Protein AF-A0A3B4F418-F1 (afdb_monomer_lite)

Structure (mmCIF, N/CA/C/O backbone):
data_AF-A0A3B4F418-F1
#
_entry.id   AF-A0A3B4F418-F1
#
loop_
_atom_site.group_PDB
_atom_site.id
_atom_site.type_symbol
_atom_site.label_atom_id
_atom_site.label_alt_id
_atom_site.label_comp_id
_atom_site.label_asym_id
_atom_site.label_entity_id
_atom_site.label_seq_id
_atom_site.pdbx_PDB_ins_code
_atom_site.Cartn_x
_atom_site.Cartn_y
_atom_site.Cartn_z
_atom_site.occupancy
_atom_site.B_iso_or_equiv
_atom_site.auth_seq_id
_atom_site.auth_comp_id
_atom_site.auth_asym_id
_atom_site.auth_atom_id
_atom_site.pdbx_PDB_model_num
ATOM 1 N N . VAL A 1 1 ? 33.416 -24.679 -24.338 1.00 37.03 1 VAL A N 1
ATOM 2 C CA . VAL A 1 1 ? 33.089 -23.319 -23.855 1.00 37.03 1 VAL A CA 1
ATOM 3 C C . VAL A 1 1 ? 32.178 -22.694 -24.916 1.00 37.03 1 VAL A C 1
ATOM 5 O O . VAL A 1 1 ? 32.656 -21.939 -25.742 1.00 37.03 1 VAL A O 1
ATOM 8 N N . PHE A 1 2 ? 31.069 -23.369 -25.259 1.00 28.53 2 PHE A N 1
ATOM 9 C CA . PHE A 1 2 ? 29.699 -23.200 -24.720 1.00 28.53 2 PHE A CA 1
ATOM 10 C C . PHE A 1 2 ? 29.238 -21.739 -24.883 1.00 28.53 2 PHE A C 1
ATOM 12 O O . PHE A 1 2 ? 29.788 -20.897 -24.194 1.00 28.53 2 PHE A O 1
ATOM 19 N N . GLN A 1 3 ? 28.294 -21.359 -25.750 1.00 32.09 3 GLN A N 1
ATOM 20 C CA . GLN A 1 3 ? 27.336 -22.104 -26.575 1.00 32.09 3 GLN A CA 1
ATOM 21 C C . GLN A 1 3 ? 26.846 -21.144 -27.683 1.00 32.09 3 GLN A C 1
ATOM 23 O O . GLN A 1 3 ? 26.407 -20.043 -27.377 1.00 32.09 3 GLN A O 1
ATOM 28 N N . PHE A 1 4 ? 26.968 -21.535 -28.956 1.00 45.50 4 PHE A N 1
ATOM 29 C CA . PHE A 1 4 ? 26.278 -20.883 -30.078 1.00 45.50 4 PHE A CA 1
ATOM 30 C C . PHE A 1 4 ? 24.778 -21.169 -29.957 1.00 45.50 4 PHE A C 1
ATOM 32 O O . PHE A 1 4 ? 24.463 -22.316 -29.653 1.00 45.50 4 PHE A O 1
ATOM 39 N N . PHE A 1 5 ? 23.903 -20.184 -30.202 1.00 35.38 5 PHE A N 1
ATOM 40 C CA . PHE A 1 5 ? 22.651 -20.300 -30.974 1.00 35.38 5 PHE A CA 1
ATOM 41 C C . PHE A 1 5 ? 21.784 -19.040 -30.795 1.00 35.38 5 PHE A C 1
ATOM 43 O O . PHE A 1 5 ? 21.035 -18.950 -29.832 1.00 35.38 5 PHE A O 1
ATOM 50 N N . CYS A 1 6 ? 21.793 -18.151 -31.787 1.00 36.12 6 CYS A N 1
ATOM 51 C CA . CYS A 1 6 ? 20.528 -17.683 -32.346 1.00 36.12 6 CYS A CA 1
ATOM 52 C C . CYS A 1 6 ? 20.464 -18.206 -33.796 1.00 36.12 6 CYS A C 1
ATOM 54 O O . CYS A 1 6 ? 21.160 -17.683 -34.667 1.00 36.12 6 CYS A O 1
ATOM 56 N N . PRO A 1 7 ? 19.786 -19.338 -34.085 1.00 38.56 7 PRO A N 1
ATOM 57 C CA . PRO A 1 7 ? 19.364 -19.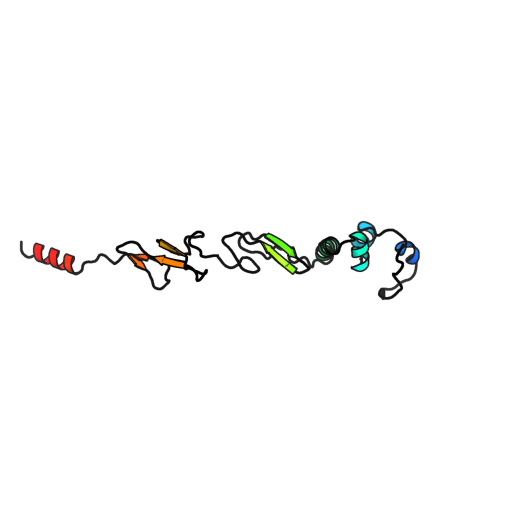683 -35.430 1.00 38.56 7 PRO A CA 1
ATOM 58 C C . PRO A 1 7 ? 17.925 -19.168 -35.638 1.00 38.56 7 PRO A C 1
ATOM 60 O O . PRO A 1 7 ? 17.176 -18.963 -34.686 1.00 38.56 7 PRO A O 1
ATOM 63 N N . PRO A 1 8 ? 17.531 -18.949 -36.896 1.00 49.38 8 PRO A N 1
ATOM 64 C CA . PRO A 1 8 ? 16.574 -17.927 -37.286 1.00 49.38 8 PRO A CA 1
ATOM 65 C C . PRO A 1 8 ? 15.158 -18.333 -36.886 1.00 49.38 8 PRO A C 1
ATOM 67 O O . PRO A 1 8 ? 14.821 -19.495 -37.092 1.00 49.38 8 PRO A O 1
ATOM 70 N N . LEU A 1 9 ? 14.340 -17.402 -36.377 1.00 39.16 9 LEU A N 1
ATOM 71 C CA . LEU A 1 9 ? 12.878 -17.312 -36.583 1.00 39.16 9 LEU A CA 1
ATOM 72 C C . LEU A 1 9 ? 12.237 -16.314 -35.595 1.00 39.16 9 LEU A C 1
ATOM 74 O O . LEU A 1 9 ? 11.611 -16.721 -34.622 1.00 39.16 9 LEU A O 1
ATOM 78 N N . SER A 1 10 ? 12.303 -15.012 -35.892 1.00 36.31 10 SER A N 1
ATOM 79 C CA . SER A 1 10 ? 11.245 -14.070 -35.466 1.00 36.31 10 SER A CA 1
ATOM 80 C C . SER A 1 10 ? 11.212 -12.718 -36.197 1.00 36.31 10 SER A C 1
ATOM 82 O O . SER A 1 10 ? 10.232 -11.999 -36.027 1.00 36.31 10 SER A O 1
ATOM 84 N N . VAL A 1 11 ? 12.153 -12.371 -37.086 1.00 43.19 11 VAL A N 1
ATOM 85 C CA . VAL A 1 11 ? 12.067 -11.092 -37.825 1.00 43.19 11 VAL A CA 1
ATOM 86 C C . VAL A 1 11 ? 11.273 -11.240 -39.131 1.00 43.19 11 VAL A C 1
ATOM 88 O O . VAL A 1 11 ? 11.796 -11.177 -40.243 1.00 43.19 11 VAL A O 1
ATOM 91 N N . LEU A 1 12 ? 9.956 -11.428 -39.005 1.00 43.66 12 LEU A N 1
ATOM 92 C CA . LEU A 1 12 ? 9.006 -10.997 -40.038 1.00 43.66 12 LEU A CA 1
ATOM 93 C C . LEU A 1 12 ? 8.827 -9.479 -39.883 1.00 43.66 12 LEU A C 1
ATOM 95 O O . LEU A 1 12 ? 7.880 -9.008 -39.262 1.00 43.66 12 LEU A O 1
ATOM 99 N N . GLY A 1 13 ? 9.783 -8.724 -40.424 1.00 37.28 13 GLY A N 1
ATOM 100 C CA . GLY A 1 13 ? 9.845 -7.265 -40.308 1.00 37.28 13 GLY A CA 1
ATOM 101 C C . GLY A 1 13 ? 10.742 -6.616 -41.363 1.00 37.28 13 GLY A C 1
ATOM 102 O O . GLY A 1 13 ? 11.627 -5.857 -41.028 1.00 37.28 13 GLY A O 1
ATOM 103 N N . SER A 1 14 ? 10.531 -6.975 -42.633 1.00 36.59 14 SER A N 1
ATOM 104 C CA . SER A 1 14 ? 10.889 -6.248 -43.869 1.00 36.59 14 SER A CA 1
ATOM 105 C C . SER A 1 14 ? 12.182 -5.394 -43.951 1.00 36.59 14 SER A C 1
ATOM 107 O O . SER A 1 14 ? 12.199 -4.243 -43.531 1.00 36.59 14 SER A O 1
ATOM 109 N N . VAL A 1 15 ? 13.114 -5.911 -44.772 1.00 38.62 15 VAL A N 1
ATOM 110 C CA . VAL A 1 15 ? 13.946 -5.280 -45.835 1.00 38.62 15 VAL A CA 1
ATOM 111 C C . VAL A 1 15 ? 15.456 -5.513 -45.654 1.00 38.62 15 VAL A C 1
ATOM 113 O O . VAL A 1 15 ? 16.066 -5.143 -44.664 1.00 38.62 15 VAL A O 1
ATOM 116 N N . ALA A 1 16 ? 16.066 -6.137 -46.667 1.00 47.47 16 ALA A N 1
ATOM 117 C CA . ALA A 1 16 ? 17.478 -6.499 -46.726 1.00 47.47 16 ALA A CA 1
ATOM 118 C C . ALA A 1 16 ? 18.399 -5.314 -47.086 1.00 47.47 16 ALA A C 1
ATOM 120 O O . ALA A 1 16 ? 18.277 -4.761 -48.178 1.00 47.47 16 ALA A O 1
ATOM 121 N N . ASN A 1 17 ? 19.354 -4.994 -46.204 1.00 42.78 17 ASN A N 1
ATOM 122 C CA . ASN A 1 17 ? 20.764 -4.647 -46.479 1.00 42.78 17 ASN A CA 1
ATOM 123 C C . ASN A 1 17 ? 21.452 -4.273 -45.144 1.00 42.78 17 ASN A C 1
ATOM 125 O O . ASN A 1 17 ? 20.862 -3.539 -44.370 1.00 42.78 17 ASN A O 1
ATOM 129 N N . SER A 1 18 ? 22.685 -4.741 -44.886 1.00 51.00 18 SER A N 1
ATOM 130 C CA . SER A 1 18 ? 23.526 -4.492 -43.675 1.00 51.00 18 SER A CA 1
ATOM 131 C C . SER A 1 18 ? 23.325 -5.376 -42.421 1.00 51.00 18 SER A C 1
ATOM 133 O O . SER A 1 18 ? 24.270 -5.548 -41.657 1.00 51.00 18 SER A O 1
ATOM 135 N N . HIS A 1 19 ? 22.177 -6.033 -42.246 1.00 52.81 19 HIS A N 1
ATOM 136 C CA . HIS A 1 19 ? 21.768 -6.662 -40.971 1.00 52.81 19 HIS A CA 1
ATOM 137 C C . HIS A 1 19 ? 22.678 -7.773 -40.387 1.00 52.81 19 HIS A C 1
ATOM 139 O O . HIS A 1 19 ? 22.702 -7.983 -39.185 1.00 52.81 19 HIS A O 1
ATOM 145 N N . PHE A 1 20 ? 23.436 -8.527 -41.196 1.00 53.66 20 PHE A N 1
ATOM 146 C CA . PHE A 1 20 ? 24.174 -9.706 -40.693 1.00 53.66 20 PHE A CA 1
ATOM 147 C C . PHE A 1 20 ? 25.387 -9.366 -39.807 1.00 53.66 20 PHE A C 1
ATOM 149 O O . PHE A 1 20 ? 25.755 -10.151 -38.939 1.00 53.66 20 PHE A O 1
ATOM 156 N N . LEU A 1 21 ? 26.051 -8.232 -40.057 1.00 57.88 21 LEU A N 1
ATOM 157 C CA . LEU A 1 21 ? 27.240 -7.832 -39.291 1.00 57.88 21 LEU A CA 1
ATOM 158 C C . LEU A 1 21 ? 26.878 -7.091 -38.001 1.00 57.88 21 LEU A C 1
ATOM 160 O O . LEU A 1 21 ? 27.689 -7.055 -37.080 1.00 57.88 21 LEU A O 1
ATOM 164 N N . GLU A 1 22 ? 25.682 -6.515 -37.949 1.00 58.75 22 GLU A N 1
ATOM 165 C CA . GLU A 1 22 ? 25.145 -5.798 -36.794 1.00 58.75 22 GLU A CA 1
ATOM 166 C C . GLU A 1 22 ? 24.874 -6.754 -35.629 1.00 58.75 22 GLU A C 1
ATOM 168 O O . GLU A 1 22 ? 25.368 -6.525 -34.532 1.00 58.75 22 GLU A O 1
ATOM 173 N N . GLU A 1 23 ? 24.311 -7.927 -35.930 1.00 64.88 23 GLU A N 1
ATOM 174 C CA . GLU A 1 23 ? 24.127 -9.062 -35.006 1.00 64.88 23 GLU A CA 1
ATOM 175 C C . GLU A 1 23 ? 25.452 -9.646 -34.458 1.00 64.88 23 GLU A C 1
ATOM 177 O O . GLU A 1 23 ? 25.459 -10.438 -33.518 1.00 64.88 23 GLU A O 1
ATOM 182 N N . MET A 1 24 ? 26.607 -9.312 -35.059 1.00 68.69 24 MET A N 1
ATOM 183 C CA . MET A 1 24 ? 27.931 -9.714 -34.552 1.00 68.69 24 MET A CA 1
ATOM 184 C C . MET A 1 24 ? 28.548 -8.687 -33.595 1.00 68.69 24 MET A C 1
ATOM 186 O O . MET A 1 24 ? 29.583 -8.968 -32.977 1.00 68.69 24 MET A O 1
ATOM 190 N N . LEU A 1 25 ? 27.968 -7.489 -33.496 1.00 74.19 25 LEU A N 1
ATOM 191 C CA . LEU A 1 25 ? 28.408 -6.470 -32.554 1.00 74.19 25 LEU A CA 1
ATOM 192 C C . LEU A 1 25 ? 27.855 -6.787 -31.157 1.00 74.19 25 LEU A C 1
ATOM 194 O O . LEU A 1 25 ? 26.781 -7.361 -31.024 1.00 74.19 25 LEU A O 1
ATOM 198 N N . PRO A 1 26 ? 28.576 -6.426 -30.082 1.00 80.56 26 PRO A N 1
ATOM 199 C CA . PRO A 1 26 ? 28.028 -6.552 -28.739 1.00 80.56 26 PRO A CA 1
ATOM 200 C C . PRO A 1 26 ? 26.796 -5.651 -28.588 1.00 80.56 26 PRO A C 1
ATOM 202 O O . PRO A 1 26 ? 26.831 -4.493 -29.018 1.00 80.56 26 PRO A O 1
ATOM 205 N N . GLY A 1 27 ? 25.761 -6.169 -27.921 1.00 79.06 27 GLY A N 1
ATOM 206 C CA . GLY A 1 27 ? 24.522 -5.439 -27.663 1.00 79.06 27 GLY A CA 1
ATOM 207 C C . GLY A 1 27 ? 24.774 -4.062 -27.043 1.00 79.06 27 GLY A C 1
ATOM 208 O O . GLY A 1 27 ? 25.577 -3.907 -26.114 1.00 79.06 27 GLY A O 1
ATOM 209 N N . ASN A 1 28 ? 24.094 -3.044 -27.570 1.00 86.94 28 ASN A N 1
ATOM 210 C CA . ASN A 1 28 ? 24.245 -1.656 -27.155 1.00 86.94 28 ASN A CA 1
ATOM 211 C C . ASN A 1 28 ? 22.874 -1.001 -26.960 1.00 86.94 28 ASN A C 1
ATOM 213 O O . ASN A 1 28 ? 22.099 -0.888 -27.900 1.00 86.94 28 ASN A O 1
ATOM 217 N N . LEU A 1 29 ? 22.595 -0.521 -25.745 1.00 89.75 29 LEU A N 1
ATOM 218 C CA . LEU A 1 29 ? 21.284 0.043 -25.411 1.00 89.75 29 LEU A CA 1
ATOM 219 C C . LEU A 1 29 ? 20.887 1.246 -26.278 1.00 89.75 29 LEU A C 1
ATOM 221 O O . LEU A 1 29 ? 19.720 1.370 -26.635 1.00 89.75 29 LEU A O 1
ATOM 225 N N . GLU A 1 30 ? 21.838 2.130 -26.584 1.00 90.00 30 GLU A N 1
ATOM 226 C CA . GLU A 1 30 ? 21.561 3.336 -27.365 1.00 90.00 30 GLU A CA 1
ATOM 227 C C . GLU A 1 30 ? 21.197 2.963 -28.800 1.00 90.00 30 GLU A C 1
ATOM 229 O O . GLU A 1 30 ? 20.111 3.309 -29.253 1.00 90.00 30 GLU A O 1
ATOM 234 N N . ARG A 1 31 ? 22.059 2.184 -29.462 1.00 87.75 31 ARG A N 1
ATOM 235 C CA . ARG A 1 31 ? 21.869 1.782 -30.859 1.00 87.75 31 ARG A CA 1
ATOM 236 C C . ARG A 1 31 ? 20.596 0.957 -31.049 1.00 87.75 31 ARG A C 1
ATOM 238 O O . ARG A 1 31 ? 19.747 1.317 -31.850 1.00 87.75 31 ARG A O 1
ATOM 245 N N . GLU A 1 32 ? 20.441 -0.115 -30.278 1.00 87.31 32 GLU A N 1
ATOM 246 C CA . GLU A 1 32 ? 19.394 -1.110 -30.540 1.00 87.31 32 GLU A CA 1
ATOM 247 C C . GLU A 1 32 ? 18.010 -0.638 -30.060 1.00 87.31 32 GLU A C 1
ATOM 249 O O . GLU A 1 32 ? 16.988 -0.914 -30.685 1.00 87.31 32 GLU A O 1
ATOM 254 N N . CYS A 1 33 ? 17.943 0.073 -28.925 1.00 88.06 33 CYS A N 1
ATOM 255 C CA . CYS A 1 33 ? 16.666 0.373 -28.273 1.00 88.06 33 CYS A CA 1
ATOM 256 C C . CYS A 1 33 ? 16.252 1.852 -28.294 1.00 88.06 33 CYS A C 1
ATOM 258 O O . CYS A 1 33 ? 15.053 2.113 -28.175 1.00 88.06 33 CYS A O 1
ATOM 260 N N . TYR A 1 34 ? 17.179 2.816 -28.362 1.00 88.19 34 TYR A N 1
ATOM 261 C CA . TYR A 1 34 ? 16.828 4.247 -28.379 1.00 88.19 34 TYR A CA 1
ATOM 262 C C . TYR A 1 34 ? 16.906 4.867 -29.776 1.00 88.19 34 TYR A C 1
ATOM 264 O O . TYR A 1 34 ? 16.015 5.641 -30.134 1.00 88.19 34 TYR A O 1
ATOM 272 N N . GLU A 1 35 ? 17.936 4.534 -30.555 1.00 88.94 35 GLU A N 1
ATOM 273 C CA . GLU A 1 35 ? 18.047 4.900 -31.971 1.00 88.94 35 GLU A CA 1
ATOM 274 C C . GLU A 1 35 ? 17.112 4.028 -32.825 1.00 88.94 35 GLU A C 1
ATOM 276 O O . GLU A 1 35 ? 16.486 4.530 -33.763 1.00 88.94 35 GLU A O 1
ATOM 281 N N . GLU A 1 36 ? 16.940 2.760 -32.434 1.00 86.19 36 GLU A N 1
ATOM 282 C CA . GLU A 1 36 ? 16.049 1.791 -33.074 1.00 86.19 36 GLU A CA 1
ATOM 283 C C . GLU A 1 36 ? 14.999 1.198 -32.117 1.00 86.19 36 GLU A C 1
ATOM 285 O O . GLU A 1 36 ? 14.782 1.680 -31.002 1.00 86.19 36 GLU A O 1
ATOM 290 N N . ARG A 1 37 ? 14.259 0.180 -32.581 1.00 86.44 37 ARG A N 1
ATOM 291 C CA . ARG A 1 37 ? 13.253 -0.518 -31.779 1.00 86.44 37 ARG A CA 1
ATOM 292 C C . ARG A 1 37 ? 13.672 -1.956 -31.509 1.00 86.44 37 ARG A C 1
ATOM 294 O O . ARG A 1 37 ? 13.434 -2.817 -32.350 1.00 86.44 37 ARG A O 1
ATOM 301 N N . CYS A 1 38 ? 14.139 -2.214 -30.293 1.00 88.19 38 CYS A N 1
ATOM 302 C CA . CYS A 1 38 ? 14.591 -3.540 -29.902 1.00 88.19 38 CYS A CA 1
ATOM 303 C C . CYS A 1 38 ? 13.462 -4.482 -29.441 1.00 88.19 38 CYS A C 1
ATOM 305 O O . CYS A 1 38 ? 12.394 -4.075 -28.955 1.00 88.19 38 CYS A O 1
ATOM 307 N N . SER A 1 39 ? 13.727 -5.777 -29.572 1.00 89.81 39 SER A N 1
ATOM 308 C CA . SER A 1 39 ? 12.979 -6.898 -29.019 1.00 89.81 39 SER A CA 1
ATOM 309 C C . SER A 1 39 ? 13.394 -7.198 -27.569 1.00 89.81 39 SER A C 1
ATOM 311 O O . SER A 1 39 ? 14.390 -6.695 -27.047 1.00 89.81 39 SER A O 1
ATOM 313 N N . LEU A 1 40 ? 12.621 -8.049 -26.883 1.00 88.94 40 LEU A N 1
ATOM 314 C CA . LEU A 1 40 ? 12.972 -8.488 -25.527 1.00 88.94 40 LEU A CA 1
ATOM 315 C C . LEU A 1 40 ? 14.253 -9.342 -25.509 1.00 88.94 40 LEU A C 1
ATOM 317 O O . LEU A 1 40 ? 14.959 -9.353 -24.502 1.00 88.94 40 LEU A O 1
ATOM 321 N N . GLU A 1 41 ? 14.544 -10.058 -26.596 1.00 88.19 41 GLU A N 1
ATOM 322 C CA . GLU A 1 41 ? 15.736 -10.901 -26.726 1.00 88.19 41 GLU A CA 1
ATOM 323 C C . GLU A 1 41 ? 17.002 -10.034 -26.729 1.00 88.19 41 GLU A C 1
ATOM 325 O O . GLU A 1 41 ? 17.842 -10.193 -25.847 1.00 88.19 41 GLU A O 1
ATOM 330 N N . GLU A 1 42 ? 17.047 -9.004 -27.573 1.00 89.31 42 GLU A N 1
ATOM 331 C CA . GLU A 1 42 ? 18.144 -8.022 -27.630 1.00 89.31 42 GLU A CA 1
ATOM 332 C C . GLU A 1 42 ? 18.327 -7.275 -26.296 1.00 89.31 42 GLU A C 1
ATOM 334 O O . GLU A 1 42 ? 19.441 -7.135 -25.783 1.00 89.31 42 GLU A O 1
ATOM 339 N N . ALA A 1 43 ? 17.230 -6.852 -25.655 1.00 89.62 43 ALA A N 1
ATOM 340 C CA . ALA A 1 43 ? 17.299 -6.246 -24.324 1.00 89.62 43 ALA A CA 1
ATOM 341 C C . ALA A 1 43 ? 17.884 -7.217 -23.276 1.00 89.62 43 ALA A C 1
ATOM 343 O O . ALA A 1 43 ? 18.637 -6.800 -22.390 1.00 89.62 43 ALA A O 1
ATOM 344 N N . THR A 1 44 ? 17.572 -8.513 -23.376 1.00 89.19 44 THR A N 1
ATOM 345 C CA . THR A 1 44 ? 18.102 -9.545 -22.469 1.00 89.19 44 THR A CA 1
ATOM 346 C C . THR A 1 44 ? 19.608 -9.718 -22.645 1.00 89.19 44 THR A C 1
ATOM 348 O O . THR A 1 44 ? 20.326 -9.875 -21.654 1.00 89.19 44 THR A O 1
ATOM 351 N N . GLU A 1 45 ? 20.107 -9.632 -23.877 1.00 87.31 45 GLU A N 1
ATOM 352 C CA . GLU A 1 45 ? 21.541 -9.694 -24.172 1.00 87.31 45 GLU A CA 1
ATOM 353 C C . GLU A 1 45 ? 22.310 -8.505 -23.578 1.00 87.31 45 GLU A C 1
ATOM 355 O O . GLU A 1 45 ? 23.411 -8.678 -23.046 1.00 87.31 45 GLU A O 1
ATOM 360 N N . ILE A 1 46 ? 21.705 -7.311 -23.576 1.00 89.81 46 ILE A N 1
ATOM 361 C CA . ILE A 1 46 ? 22.293 -6.095 -22.993 1.00 89.81 46 ILE A CA 1
ATOM 362 C C . ILE A 1 46 ? 22.364 -6.180 -21.461 1.00 89.81 46 ILE A C 1
ATOM 364 O O . ILE A 1 46 ? 23.407 -5.898 -20.863 1.00 89.81 46 ILE A O 1
ATOM 368 N N . PHE A 1 47 ? 21.262 -6.542 -20.797 1.00 89.38 47 PHE A N 1
ATOM 369 C CA . PHE A 1 47 ? 21.163 -6.467 -19.333 1.00 89.38 47 PHE A CA 1
ATOM 370 C C . PHE A 1 47 ? 21.586 -7.749 -18.603 1.00 89.38 47 PHE A C 1
ATOM 372 O O . PHE A 1 47 ? 21.825 -7.688 -17.392 1.00 89.38 47 PHE A O 1
ATOM 379 N N . GLN A 1 48 ? 21.714 -8.877 -19.316 1.00 83.38 48 GLN A N 1
ATOM 380 C CA . GLN A 1 48 ? 22.210 -10.199 -18.884 1.00 83.38 48 GLN A CA 1
ATOM 381 C C . GLN A 1 48 ? 21.420 -10.888 -17.761 1.00 83.38 48 GLN A C 1
ATOM 383 O O . GLN A 1 48 ? 21.505 -12.104 -17.591 1.00 83.38 48 GLN A O 1
ATOM 388 N N . THR A 1 49 ? 20.648 -10.138 -16.977 1.00 88.38 49 THR A N 1
ATOM 389 C CA . THR A 1 49 ? 19.788 -10.651 -15.918 1.00 88.38 49 THR A CA 1
ATOM 390 C C . THR A 1 49 ? 18.336 -10.323 -16.215 1.00 88.38 49 THR A C 1
ATOM 392 O O . THR A 1 49 ? 17.996 -9.248 -16.718 1.00 88.38 49 THR A O 1
ATOM 395 N N . GLN A 1 50 ? 17.456 -11.251 -15.850 1.00 86.81 50 GLN A N 1
ATOM 396 C CA . GLN A 1 50 ? 16.018 -11.086 -16.025 1.00 86.81 50 GLN A CA 1
ATOM 397 C C . GLN A 1 50 ? 15.485 -9.855 -15.275 1.00 86.81 50 GLN A C 1
ATOM 399 O O . GLN A 1 50 ? 14.653 -9.130 -15.804 1.00 86.81 50 GLN A O 1
ATOM 404 N N . GLU A 1 51 ? 15.989 -9.588 -14.069 1.00 86.31 51 GLU A N 1
ATOM 405 C CA . GLU A 1 51 ? 15.553 -8.460 -13.236 1.00 86.31 51 GLU A CA 1
ATOM 406 C C . GLU A 1 51 ? 15.788 -7.108 -13.925 1.00 86.31 51 GLU A C 1
ATOM 408 O O . GLU A 1 51 ? 14.846 -6.342 -14.121 1.00 86.31 51 GLU A O 1
ATOM 413 N N . LYS A 1 52 ? 17.021 -6.855 -14.381 1.00 88.75 52 LYS A N 1
ATOM 414 C CA . LYS A 1 52 ? 17.387 -5.601 -15.054 1.00 88.75 52 LYS A CA 1
ATOM 415 C C . LYS A 1 52 ? 16.716 -5.461 -16.417 1.00 88.75 52 LYS A C 1
ATOM 417 O O . LYS A 1 52 ? 16.262 -4.374 -16.765 1.00 88.75 52 LYS A O 1
ATOM 422 N N . THR A 1 53 ? 16.618 -6.564 -17.162 1.00 90.06 53 THR A N 1
ATOM 423 C CA . THR A 1 53 ? 15.930 -6.586 -18.459 1.00 90.06 53 THR A CA 1
ATOM 424 C C . THR A 1 53 ? 14.475 -6.167 -18.298 1.00 90.06 53 THR A C 1
ATOM 426 O O . THR A 1 53 ? 13.999 -5.301 -19.025 1.00 90.06 53 THR A O 1
ATOM 429 N N . MET A 1 54 ? 13.769 -6.741 -17.320 1.00 86.69 54 MET A N 1
ATOM 430 C CA . MET A 1 54 ? 12.359 -6.434 -17.100 1.00 86.69 54 MET A CA 1
ATOM 431 C C . MET A 1 54 ? 12.157 -5.018 -16.560 1.00 86.69 54 MET A C 1
ATOM 433 O O . MET A 1 54 ? 11.228 -4.344 -16.996 1.00 86.69 54 MET A O 1
ATOM 437 N N . GLU A 1 55 ? 13.030 -4.528 -15.675 1.00 85.12 55 GLU A N 1
ATOM 438 C CA . GLU A 1 55 ? 12.986 -3.136 -15.209 1.00 85.12 55 GLU A CA 1
ATOM 439 C C . GLU A 1 55 ? 13.086 -2.142 -16.379 1.00 85.12 55 GLU A C 1
ATOM 441 O O . GLU A 1 55 ? 12.266 -1.224 -16.493 1.00 85.12 55 GLU A O 1
ATOM 446 N N . PHE A 1 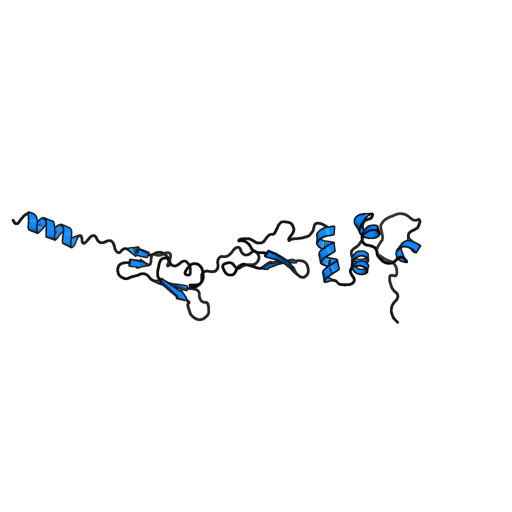56 ? 14.041 -2.363 -17.289 1.00 89.38 56 PHE A N 1
ATOM 447 C CA . PHE A 1 56 ? 14.150 -1.596 -18.527 1.00 89.38 56 PHE A CA 1
ATOM 448 C C . PHE A 1 56 ? 12.897 -1.757 -19.394 1.00 89.38 56 PHE A C 1
ATOM 450 O O . PHE A 1 56 ? 12.290 -0.760 -19.785 1.00 89.38 56 PHE A O 1
ATOM 457 N N . TRP A 1 57 ? 12.475 -2.995 -19.654 1.00 89.69 57 TRP A N 1
ATOM 458 C CA . TRP A 1 57 ? 11.390 -3.312 -20.579 1.00 89.69 57 TRP A CA 1
ATOM 459 C C . TRP A 1 57 ? 10.057 -2.676 -20.171 1.00 89.69 57 TRP A C 1
ATOM 461 O O . TRP A 1 57 ? 9.337 -2.144 -21.021 1.00 89.69 57 TRP A O 1
ATOM 471 N N . TYR A 1 58 ? 9.742 -2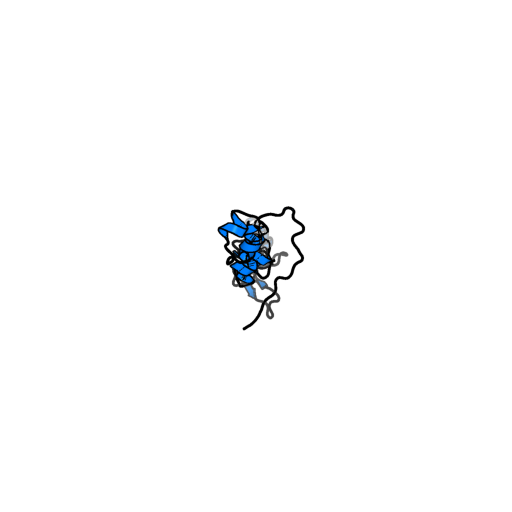.650 -18.870 1.00 87.12 58 TYR A N 1
ATOM 472 C CA . TYR A 1 58 ? 8.549 -1.980 -18.340 1.00 87.12 58 TYR A CA 1
ATOM 473 C C . TYR A 1 58 ? 8.544 -0.480 -18.621 1.00 87.12 58 TYR A C 1
ATOM 475 O O . TYR A 1 58 ? 7.498 0.089 -18.939 1.00 87.12 58 TYR A O 1
ATOM 483 N N . ARG A 1 59 ? 9.705 0.171 -18.514 1.00 85.06 59 ARG A N 1
ATOM 484 C CA . ARG A 1 59 ? 9.840 1.587 -18.860 1.00 85.06 59 ARG A CA 1
ATOM 485 C C . ARG A 1 59 ? 9.789 1.784 -20.377 1.00 85.06 59 ARG A C 1
ATOM 487 O O . ARG A 1 59 ? 9.062 2.653 -20.840 1.00 85.06 59 ARG A O 1
ATOM 494 N N . TYR A 1 60 ? 10.511 0.959 -21.128 1.00 88.25 60 TYR A N 1
ATOM 495 C CA . TYR A 1 60 ? 10.646 1.036 -22.581 1.00 88.25 60 TYR A CA 1
ATOM 496 C C . TYR A 1 60 ? 9.307 0.895 -23.319 1.00 88.25 60 TYR A C 1
ATOM 498 O O . TYR A 1 60 ? 9.002 1.653 -24.235 1.00 88.25 60 TYR A O 1
ATOM 506 N N . THR A 1 61 ? 8.459 -0.028 -22.866 1.00 88.00 61 THR A N 1
ATOM 507 C CA . THR A 1 61 ? 7.135 -0.287 -23.457 1.00 88.00 61 THR A CA 1
ATOM 508 C C . THR A 1 61 ? 6.006 0.545 -22.843 1.00 88.00 61 THR A C 1
ATOM 510 O O . THR A 1 61 ? 4.847 0.369 -23.215 1.00 88.00 61 THR A O 1
ATOM 513 N N . ASN A 1 62 ? 6.317 1.459 -21.915 1.00 82.69 62 ASN A N 1
ATOM 514 C CA . ASN A 1 62 ? 5.339 2.214 -21.118 1.00 82.69 62 ASN A CA 1
ATOM 515 C C . ASN A 1 62 ? 4.336 1.326 -20.355 1.00 82.69 62 ASN A C 1
ATOM 517 O O . ASN A 1 62 ? 3.208 1.737 -20.086 1.00 82.69 62 ASN A O 1
ATOM 521 N N . LEU A 1 63 ? 4.745 0.113 -19.980 1.00 84.00 63 LEU A N 1
ATOM 522 C CA . LEU A 1 63 ? 3.934 -0.828 -19.208 1.00 84.00 63 LEU A CA 1
ATOM 523 C C . LEU A 1 63 ? 4.226 -0.773 -17.707 1.00 84.00 63 LEU A C 1
ATOM 525 O O . LEU A 1 63 ? 3.712 -1.610 -16.977 1.00 84.00 63 LEU A O 1
ATOM 529 N N . ASN A 1 64 ? 5.054 0.166 -17.234 1.00 84.94 64 ASN A N 1
ATOM 530 C CA . ASN A 1 64 ? 5.439 0.265 -15.827 1.00 84.94 64 ASN A CA 1
ATOM 531 C C . ASN A 1 64 ? 4.218 0.545 -14.921 1.00 84.94 64 ASN A C 1
ATOM 533 O O . ASN A 1 64 ? 3.762 1.694 -14.863 1.00 84.94 64 ASN A O 1
ATOM 537 N N . PRO A 1 65 ? 3.732 -0.444 -14.143 1.00 83.94 65 PRO A N 1
ATOM 538 C CA . PRO A 1 65 ? 2.582 -0.253 -13.261 1.00 83.94 65 PRO A CA 1
ATOM 539 C C . PRO A 1 65 ? 2.848 0.756 -12.133 1.00 83.94 65 PRO A C 1
ATOM 541 O O . PRO A 1 65 ? 1.907 1.344 -11.607 1.00 83.94 65 PRO A O 1
ATOM 544 N N . CYS A 1 66 ? 4.112 1.011 -11.781 1.00 89.94 66 CYS A N 1
ATOM 545 C CA . CYS A 1 66 ? 4.491 2.016 -10.790 1.00 89.94 66 CYS A CA 1
ATOM 546 C C . CYS A 1 66 ? 4.615 3.438 -11.365 1.00 89.94 66 CYS A C 1
ATOM 548 O O . CYS A 1 66 ? 4.891 4.361 -10.600 1.00 89.94 66 CYS A O 1
ATOM 550 N N . GLY A 1 67 ? 4.393 3.652 -12.669 1.00 86.75 67 GLY A N 1
ATOM 551 C CA . GLY A 1 67 ? 4.562 4.962 -13.312 1.00 86.75 67 GLY A CA 1
ATOM 552 C C . GLY A 1 67 ? 3.721 6.082 -12.686 1.00 86.75 67 GLY A C 1
ATOM 553 O O . GLY A 1 67 ? 4.199 7.204 -12.544 1.00 86.75 67 GLY A O 1
ATOM 554 N N . THR A 1 68 ? 2.500 5.771 -12.243 1.00 88.31 68 THR A N 1
ATOM 555 C CA . THR A 1 68 ? 1.606 6.718 -11.549 1.00 88.31 68 THR A CA 1
ATOM 556 C C . THR A 1 68 ? 1.498 6.470 -10.043 1.00 88.31 68 THR A C 1
ATOM 558 O O . THR A 1 68 ? 0.663 7.095 -9.403 1.00 88.31 68 THR A O 1
ATOM 561 N N . ASN A 1 69 ? 2.309 5.563 -9.486 1.00 91.62 69 ASN A N 1
ATOM 562 C CA . ASN A 1 69 ? 2.189 5.004 -8.134 1.00 91.62 69 ASN A CA 1
ATOM 563 C C . ASN A 1 69 ? 0.735 4.615 -7.740 1.00 91.62 69 ASN A C 1
ATOM 565 O O . ASN A 1 69 ? -0.011 5.438 -7.212 1.00 91.62 69 ASN A O 1
ATOM 569 N N . PRO A 1 70 ? 0.324 3.349 -7.926 1.00 93.50 70 PRO A N 1
ATOM 570 C CA . PRO A 1 70 ? -1.014 2.877 -7.563 1.00 93.50 70 PRO A CA 1
ATOM 571 C C . PRO A 1 70 ? -1.237 2.731 -6.046 1.00 93.50 70 PRO A C 1
ATOM 573 O O . PRO A 1 70 ? -2.361 2.464 -5.617 1.00 93.50 70 PRO A O 1
ATOM 576 N N . CYS A 1 71 ? -0.194 2.861 -5.224 1.00 97.31 71 CYS A N 1
ATOM 577 C CA . CYS A 1 71 ? -0.268 2.658 -3.783 1.00 97.31 71 CYS A CA 1
ATOM 578 C C . CYS A 1 71 ? -0.865 3.882 -3.077 1.00 97.31 71 CYS A C 1
ATOM 580 O O . CYS A 1 71 ? -0.428 5.015 -3.274 1.00 97.31 71 CYS A O 1
ATOM 582 N N . LEU A 1 72 ? -1.847 3.654 -2.206 1.00 96.94 72 LEU A N 1
ATOM 583 C CA . LEU A 1 72 ? -2.515 4.703 -1.439 1.00 96.94 72 LEU A CA 1
ATOM 584 C C . LEU A 1 72 ? -1.821 4.963 -0.099 1.00 96.94 72 LEU A C 1
ATOM 586 O O . LEU A 1 72 ? -0.928 4.231 0.323 1.00 96.94 72 LEU A O 1
ATOM 590 N N . ASN A 1 73 ? -2.261 6.021 0.587 1.00 96.38 73 ASN A N 1
ATOM 591 C CA . ASN A 1 73 ? -1.889 6.330 1.971 1.00 96.38 73 ASN A CA 1
ATOM 592 C C . ASN A 1 73 ? -0.3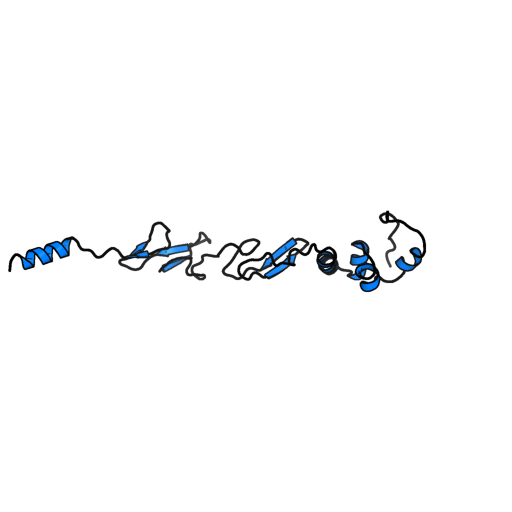72 6.421 2.232 1.00 96.38 73 ASN A C 1
ATOM 594 O O . ASN A 1 73 ? 0.095 6.122 3.328 1.00 96.38 73 ASN A O 1
ATOM 598 N N . GLY A 1 74 ? 0.397 6.852 1.228 1.00 94.75 74 GLY A N 1
ATOM 599 C CA . GLY A 1 74 ? 1.854 6.969 1.319 1.00 94.75 74 GLY A CA 1
ATOM 600 C C . GLY A 1 74 ? 2.609 5.656 1.100 1.00 94.75 74 GLY A C 1
ATOM 601 O O . GLY A 1 74 ? 3.785 5.579 1.445 1.00 94.75 74 GLY A O 1
ATOM 602 N N . GLY A 1 75 ? 1.957 4.629 0.545 1.00 96.81 75 GLY A N 1
ATOM 603 C CA . GLY A 1 75 ? 2.616 3.390 0.142 1.00 96.81 75 GLY A CA 1
ATOM 604 C C . GLY A 1 75 ? 3.632 3.593 -0.985 1.00 96.81 75 GLY A C 1
ATOM 605 O O . GLY A 1 75 ? 3.462 4.441 -1.867 1.00 96.81 75 GLY A O 1
ATOM 606 N N . MET A 1 76 ? 4.692 2.786 -0.957 1.00 95.81 76 MET A N 1
ATOM 607 C CA . MET A 1 76 ? 5.753 2.804 -1.964 1.00 95.81 76 MET A CA 1
ATOM 608 C C . MET A 1 76 ? 5.551 1.666 -2.964 1.00 95.81 76 MET A C 1
ATOM 610 O O . MET A 1 76 ? 5.452 0.508 -2.565 1.00 95.81 76 MET A O 1
ATOM 614 N N . CYS A 1 77 ? 5.497 1.993 -4.255 1.00 94.00 77 CYS A N 1
ATOM 615 C CA . CYS A 1 77 ? 5.370 1.003 -5.322 1.00 94.00 77 CYS A CA 1
ATOM 616 C C . CYS A 1 77 ? 6.732 0.422 -5.697 1.00 94.00 77 CYS A C 1
ATOM 618 O O . CYS A 1 77 ? 7.674 1.166 -5.969 1.00 94.00 77 CYS A O 1
ATOM 620 N N . THR A 1 78 ? 6.816 -0.901 -5.754 1.00 90.75 78 THR A N 1
ATOM 621 C CA . THR A 1 78 ? 7.991 -1.648 -6.206 1.00 90.75 78 THR A CA 1
ATOM 622 C C . THR A 1 78 ? 7.574 -2.653 -7.270 1.00 90.75 78 THR A C 1
ATOM 624 O O . THR A 1 78 ? 6.536 -3.300 -7.127 1.00 90.75 78 THR A O 1
ATOM 627 N N . LEU A 1 79 ? 8.373 -2.810 -8.323 1.00 86.06 79 LEU A N 1
ATOM 628 C CA . LEU A 1 79 ? 8.156 -3.864 -9.314 1.00 86.06 79 LEU A CA 1
ATOM 629 C C . LEU A 1 79 ? 8.572 -5.215 -8.726 1.00 86.06 79 LEU A C 1
ATOM 631 O O . LEU A 1 79 ? 9.656 -5.329 -8.162 1.00 86.06 79 LEU A O 1
ATOM 635 N N . ASP A 1 80 ? 7.723 -6.231 -8.869 1.00 81.00 80 ASP A N 1
ATOM 636 C CA . ASP A 1 80 ? 8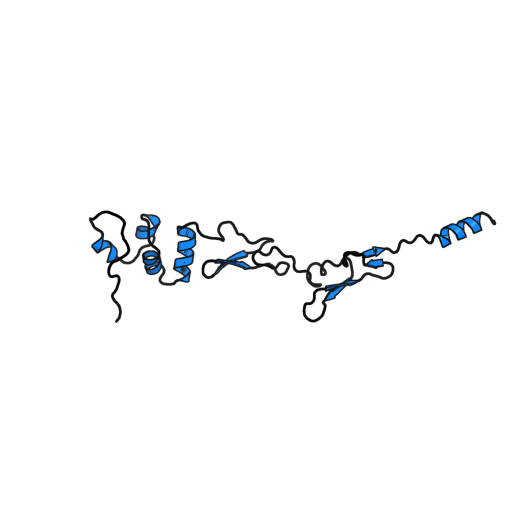.024 -7.608 -8.472 1.00 81.00 80 ASP A CA 1
ATOM 637 C C . ASP A 1 80 ? 7.547 -8.580 -9.553 1.00 81.00 80 ASP A C 1
ATOM 639 O O . ASP A 1 80 ? 6.352 -8.685 -9.825 1.00 81.00 80 ASP A O 1
ATOM 643 N N . ARG A 1 81 ? 8.494 -9.278 -10.197 1.00 72.44 81 ARG A N 1
ATOM 644 C CA . ARG A 1 81 ? 8.252 -10.363 -11.178 1.00 72.44 81 ARG A CA 1
ATOM 645 C C . ARG A 1 81 ? 7.179 -10.066 -12.232 1.00 72.44 81 ARG A C 1
ATOM 647 O O . ARG A 1 81 ? 6.481 -10.960 -12.701 1.00 72.44 81 ARG A O 1
ATOM 654 N N . GLY A 1 82 ? 7.086 -8.805 -12.624 1.00 69.50 82 GLY A N 1
ATOM 655 C CA . GLY A 1 82 ? 6.187 -8.341 -13.663 1.00 69.50 82 GLY A CA 1
ATOM 656 C C . GLY A 1 82 ? 4.781 -7.921 -13.239 1.00 69.50 82 GLY A C 1
ATOM 657 O O . GLY A 1 82 ? 3.961 -7.599 -14.098 1.00 69.50 82 GLY A O 1
ATOM 658 N N . ASP A 1 83 ? 4.526 -7.857 -11.934 1.00 81.12 83 ASP A N 1
ATOM 659 C CA . ASP A 1 83 ? 3.451 -7.062 -11.340 1.00 81.12 83 ASP A CA 1
ATOM 660 C C . ASP A 1 83 ? 4.074 -5.941 -10.482 1.00 81.12 83 ASP A C 1
ATOM 662 O O . ASP A 1 83 ? 5.298 -5.795 -10.380 1.00 81.12 83 ASP A O 1
ATOM 666 N N . PHE A 1 84 ? 3.230 -5.125 -9.861 1.00 88.19 84 PHE A N 1
ATOM 667 C CA . PHE A 1 84 ? 3.638 -4.222 -8.798 1.00 88.19 84 PHE A CA 1
ATOM 668 C C . PHE A 1 84 ? 3.248 -4.767 -7.425 1.00 88.19 84 PHE A C 1
ATOM 670 O O . PHE A 1 84 ? 2.205 -5.398 -7.238 1.00 88.19 84 PHE A O 1
ATOM 677 N N . THR A 1 85 ? 4.064 -4.427 -6.438 1.00 92.94 85 THR A N 1
ATOM 678 C CA . THR A 1 85 ? 3.780 -4.615 -5.019 1.00 92.94 85 THR A CA 1
ATOM 679 C C . THR A 1 85 ? 3.824 -3.263 -4.320 1.00 92.94 85 THR A C 1
ATOM 681 O O . THR A 1 85 ? 4.692 -2.437 -4.602 1.00 92.94 85 THR A O 1
ATOM 684 N N . CYS A 1 86 ? 2.884 -3.029 -3.407 1.00 96.62 86 CYS A N 1
ATOM 685 C CA . CYS A 1 86 ? 2.897 -1.856 -2.545 1.00 96.62 86 CYS A CA 1
ATOM 686 C C . CYS A 1 86 ? 3.473 -2.198 -1.175 1.00 96.62 86 CYS A C 1
ATOM 688 O O . CYS A 1 86 ? 2.946 -3.048 -0.458 1.00 96.62 86 CYS A O 1
ATOM 690 N N . LEU A 1 87 ? 4.520 -1.481 -0.785 1.00 96.75 87 LEU A N 1
ATOM 691 C CA . LEU A 1 87 ? 5.032 -1.476 0.576 1.00 96.75 87 LEU A CA 1
ATOM 692 C C . LEU A 1 87 ? 4.217 -0.473 1.389 1.00 96.75 87 LEU A C 1
ATOM 694 O O . LEU A 1 87 ? 4.349 0.743 1.222 1.00 96.75 87 LEU A O 1
ATOM 698 N N . CYS A 1 88 ? 3.331 -0.999 2.231 1.00 97.62 88 CYS A N 1
ATOM 699 C CA . CYS A 1 88 ? 2.411 -0.189 3.016 1.00 97.62 88 CYS A CA 1
ATOM 700 C C . CYS A 1 88 ? 3.051 0.320 4.311 1.00 97.62 88 CYS A C 1
ATOM 702 O O . CYS A 1 88 ? 3.785 -0.426 4.966 1.00 97.62 88 CYS A O 1
ATOM 704 N N . PRO A 1 89 ? 2.744 1.561 4.731 1.00 95.56 89 PRO A N 1
ATOM 705 C CA . PRO A 1 89 ? 3.061 2.008 6.079 1.00 95.56 89 PRO A CA 1
ATOM 706 C C . PRO A 1 89 ? 2.341 1.133 7.120 1.00 95.56 89 PRO A C 1
ATOM 708 O O . PRO A 1 89 ? 1.272 0.605 6.815 1.00 95.56 89 PRO A O 1
ATOM 711 N N . PRO A 1 90 ? 2.847 1.030 8.363 1.00 91.19 90 PRO A N 1
ATOM 712 C CA . PRO A 1 90 ? 2.306 0.110 9.370 1.00 91.19 90 PRO A CA 1
ATOM 713 C C . PRO A 1 90 ? 0.813 0.291 9.690 1.00 91.19 90 PRO A C 1
ATOM 715 O O . PRO A 1 90 ? 0.160 -0.638 10.146 1.00 91.19 90 PRO A O 1
ATOM 718 N N . GLN A 1 91 ? 0.258 1.484 9.455 1.00 93.62 91 GLN A N 1
ATOM 719 C CA . GLN A 1 91 ? -1.152 1.796 9.705 1.00 93.62 91 GLN A CA 1
ATOM 720 C C . GLN A 1 91 ? -2.087 1.368 8.562 1.00 93.62 91 GLN A C 1
ATOM 722 O O . GLN A 1 91 ? -3.297 1.594 8.654 1.00 93.62 91 GLN A O 1
ATOM 727 N N . TYR A 1 92 ? -1.555 0.795 7.479 1.00 95.88 92 TYR A N 1
ATOM 728 C CA . TYR A 1 92 ? -2.312 0.435 6.287 1.00 95.88 92 TYR A CA 1
ATOM 729 C C . TYR A 1 92 ? -1.941 -0.954 5.771 1.00 95.88 92 TYR A C 1
ATOM 731 O O . TYR A 1 92 ? -0.821 -1.429 5.918 1.00 95.88 92 TYR A O 1
ATOM 739 N N . GLN A 1 93 ? -2.902 -1.594 5.119 1.00 94.00 93 GLN A N 1
ATOM 740 C CA . GLN A 1 93 ? -2.776 -2.925 4.544 1.00 94.00 93 GLN A CA 1
ATOM 741 C C . GLN A 1 93 ? -3.590 -3.046 3.247 1.00 94.00 93 GLN A C 1
ATOM 743 O O . GLN A 1 93 ? -4.315 -2.129 2.845 1.00 94.00 93 GLN A O 1
ATOM 748 N N . GLY A 1 94 ? -3.483 -4.209 2.603 1.00 95.25 94 GLY A N 1
ATOM 749 C CA . GLY A 1 94 ? -4.106 -4.515 1.313 1.00 95.25 94 GLY A CA 1
ATOM 750 C C . GLY A 1 94 ? -3.158 -4.287 0.132 1.00 95.25 94 GLY A C 1
ATOM 751 O O . GLY A 1 94 ? -2.124 -3.641 0.282 1.00 95.25 94 GLY A O 1
ATOM 752 N N . LYS A 1 95 ? -3.517 -4.801 -1.058 1.00 94.62 95 LYS A N 1
ATOM 753 C CA . LYS A 1 95 ? -2.646 -4.779 -2.259 1.00 94.62 95 LYS A CA 1
ATOM 754 C C . LYS A 1 95 ? -2.150 -3.373 -2.616 1.00 94.62 95 LYS A C 1
ATOM 756 O O . LYS A 1 95 ? -1.041 -3.228 -3.107 1.00 94.62 95 LYS A O 1
ATOM 761 N N . ILE A 1 96 ? -2.977 -2.360 -2.364 1.00 96.56 96 ILE A N 1
ATOM 762 C CA . ILE A 1 96 ? -2.692 -0.950 -2.657 1.00 96.56 96 ILE A CA 1
ATOM 763 C C . ILE A 1 96 ? -2.710 -0.070 -1.399 1.00 96.56 96 ILE A C 1
ATOM 765 O O . ILE A 1 96 ? -2.912 1.134 -1.502 1.00 96.56 96 ILE A O 1
ATOM 769 N N . CYS A 1 97 ? -2.551 -0.648 -0.204 1.00 97.44 97 CYS A N 1
ATOM 770 C CA . CYS A 1 97 ? -2.566 0.090 1.068 1.00 97.44 97 CYS A CA 1
ATOM 771 C C . CYS A 1 97 ? -3.863 0.883 1.322 1.00 97.44 97 CYS A C 1
ATOM 773 O O . CYS A 1 97 ? -3.845 1.947 1.938 1.00 97.44 97 CYS A O 1
ATOM 775 N N . ASN A 1 98 ? -5.001 0.394 0.826 1.00 97.00 98 ASN A N 1
ATOM 776 C CA . ASN A 1 98 ? -6.300 1.065 0.925 1.00 97.00 98 ASN A CA 1
ATOM 777 C C . ASN A 1 98 ? -7.050 0.772 2.230 1.00 97.00 98 ASN A C 1
ATOM 779 O O . ASN A 1 98 ? -8.030 1.449 2.535 1.00 97.00 98 ASN A O 1
ATOM 783 N N . THR A 1 99 ? -6.643 -0.246 2.982 1.00 94.56 99 THR A N 1
ATOM 784 C CA . THR A 1 99 ? -7.314 -0.643 4.220 1.00 94.56 99 THR A CA 1
ATOM 785 C C . THR A 1 99 ? -6.534 -0.126 5.415 1.00 94.56 99 THR A C 1
ATOM 787 O O . THR A 1 99 ? -5.334 -0.339 5.504 1.00 94.56 99 THR A O 1
ATOM 790 N N . VAL A 1 100 ? -7.207 0.545 6.345 1.00 92.12 100 VAL A N 1
ATOM 791 C CA . VAL A 1 100 ? -6.598 0.972 7.611 1.00 92.12 100 VAL A CA 1
ATOM 792 C C . VAL A 1 100 ? -6.459 -0.233 8.538 1.00 92.12 100 VAL A C 1
ATOM 794 O O . VAL A 1 100 ? -7.405 -1.006 8.690 1.00 92.12 100 VAL A O 1
ATOM 797 N N . VAL A 1 101 ? -5.309 -0.360 9.191 1.00 91.19 101 VAL A N 1
ATOM 798 C CA . VAL A 1 101 ? -5.089 -1.312 10.284 1.00 91.19 101 VAL A CA 1
ATOM 799 C C . VAL A 1 101 ? -5.647 -0.712 11.577 1.00 91.19 101 VAL A C 1
ATOM 801 O O . VAL A 1 101 ? -5.276 0.396 11.970 1.00 91.19 101 VAL A O 1
ATOM 804 N N . LEU A 1 102 ? -6.569 -1.430 12.221 1.00 89.38 102 LEU A N 1
ATOM 805 C CA . LEU A 1 102 ? -7.215 -1.033 13.475 1.00 89.38 102 LEU A CA 1
ATOM 806 C C . LEU A 1 102 ? -6.754 -1.954 14.607 1.00 89.38 102 LEU A C 1
ATOM 808 O O . LEU A 1 102 ? -7.450 -2.889 14.989 1.00 89.38 102 LEU A O 1
ATOM 812 N N . GLU A 1 103 ? -5.576 -1.661 15.140 1.00 92.06 103 GLU A N 1
ATOM 813 C CA . GLU A 1 103 ? -5.004 -2.310 16.327 1.00 92.06 103 GLU A CA 1
ATOM 814 C C . GLU A 1 103 ? -4.920 -1.295 17.463 1.00 92.06 103 GLU A C 1
ATOM 816 O O . GLU A 1 103 ? -4.840 -0.098 17.199 1.00 92.06 103 GLU A O 1
ATOM 821 N N . CYS A 1 104 ? -4.875 -1.708 18.730 1.00 93.81 104 CYS A N 1
ATOM 822 C CA . CYS A 1 104 ? -4.817 -0.720 19.815 1.00 93.81 104 CYS A CA 1
ATOM 823 C C . CYS A 1 104 ? -3.582 0.188 19.734 1.00 93.81 104 CYS A C 1
ATOM 825 O O . CYS A 1 104 ? -3.657 1.375 20.051 1.00 93.81 104 CYS A O 1
ATOM 827 N N . HIS A 1 105 ? -2.468 -0.335 19.222 1.00 92.12 105 HIS A N 1
ATOM 828 C CA . HIS A 1 105 ? -1.268 0.455 18.964 1.00 92.12 105 HIS A CA 1
ATOM 829 C C . HIS A 1 105 ? -1.458 1.502 17.844 1.00 92.12 105 HIS A C 1
ATOM 831 O O . HIS A 1 105 ? -0.841 2.568 17.873 1.00 92.12 105 HIS A O 1
ATOM 837 N N . TYR A 1 106 ? -2.342 1.247 16.874 1.00 91.69 106 TYR A N 1
ATOM 838 C CA . TYR A 1 106 ? -2.583 2.118 15.723 1.00 91.69 106 TYR A CA 1
ATOM 839 C C . TYR A 1 106 ? -3.984 2.727 15.756 1.00 91.69 106 TYR A C 1
ATOM 841 O O . TYR A 1 106 ? -4.997 2.055 15.590 1.00 91.69 106 TYR A O 1
ATOM 849 N N . ARG A 1 107 ? -4.056 4.054 15.924 1.00 90.62 107 ARG A N 1
ATOM 850 C CA . ARG A 1 107 ? -5.332 4.791 16.033 1.00 90.62 107 ARG A CA 1
ATOM 851 C C . ARG A 1 107 ? -6.243 4.265 17.154 1.00 90.62 107 ARG A C 1
ATOM 853 O O . ARG A 1 107 ? -7.462 4.381 17.042 1.00 90.62 107 ARG A O 1
ATOM 860 N N . ASN A 1 108 ? -5.667 3.692 18.215 1.00 94.75 108 ASN A N 1
ATOM 861 C CA . ASN A 1 108 ? -6.408 3.133 19.349 1.00 94.75 108 ASN A CA 1
ATOM 862 C C . ASN A 1 108 ? -7.453 2.079 18.931 1.00 94.75 108 ASN A C 1
ATOM 864 O O . ASN A 1 108 ? -8.528 2.008 19.518 1.00 94.75 108 ASN A O 1
ATOM 868 N N . GLY A 1 109 ? -7.203 1.328 17.851 1.00 93.69 109 GLY A N 1
ATOM 869 C CA . GLY A 1 109 ? -8.156 0.359 17.300 1.00 93.69 109 GLY A CA 1
ATOM 870 C C . GLY A 1 109 ? -9.445 0.979 16.748 1.00 93.69 109 GLY A C 1
ATOM 871 O O . GLY A 1 109 ? -10.421 0.273 16.516 1.00 93.69 109 GLY A O 1
ATOM 872 N N . GLY A 1 110 ? -9.485 2.303 16.566 1.00 94.06 110 GLY A N 1
ATOM 873 C CA . GLY A 1 110 ? -10.719 3.040 16.285 1.00 94.06 110 GLY A CA 1
ATOM 874 C C . GLY A 1 110 ? -11.598 3.273 17.519 1.00 94.06 110 GLY A C 1
ATOM 875 O O . GLY A 1 110 ? -12.658 3.874 17.395 1.00 94.06 110 GLY A O 1
ATOM 876 N N . CYS A 1 111 ? -11.172 2.848 18.709 1.00 96.88 111 CYS A N 1
ATOM 877 C CA . CYS A 1 111 ? -11.906 3.071 19.947 1.00 96.88 111 CYS A CA 1
ATOM 878 C C . CYS A 1 111 ? -11.815 4.536 20.389 1.00 96.88 111 CYS A C 1
ATOM 880 O O . CYS A 1 111 ? -10.735 5.132 20.399 1.00 96.88 111 CYS A O 1
ATOM 882 N N . MET A 1 112 ? -12.934 5.104 20.842 1.00 97.25 112 MET A N 1
ATOM 883 C CA . MET A 1 112 ? -12.971 6.468 21.374 1.00 97.25 112 MET A CA 1
ATOM 884 C C . MET A 1 112 ? -12.216 6.599 22.702 1.00 97.25 112 MET A C 1
ATOM 886 O O . MET A 1 112 ? -11.620 7.640 22.970 1.00 97.25 112 MET A O 1
ATOM 890 N N . GLN A 1 113 ? -12.266 5.566 23.548 1.00 96.62 113 GLN A N 1
ATOM 891 C CA . GLN A 1 113 ? -11.649 5.576 24.875 1.00 96.62 113 GLN A CA 1
ATOM 892 C C . GLN A 1 113 ? -10.691 4.397 25.044 1.00 96.62 113 GLN A C 1
ATOM 894 O O . GLN A 1 113 ? -9.538 4.484 24.634 1.00 96.62 113 GLN A O 1
ATOM 899 N N . TYR A 1 114 ? -11.127 3.293 25.641 1.00 97.38 114 TYR A N 1
ATOM 900 C CA . TYR A 1 114 ? -10.247 2.167 25.931 1.00 97.38 114 TYR A CA 1
ATOM 901 C C . TYR A 1 114 ? -10.247 1.164 24.785 1.00 97.38 114 TYR A C 1
ATOM 903 O O . TYR A 1 114 ? -11.297 0.886 24.211 1.00 97.38 114 TYR A O 1
ATOM 911 N N . CYS A 1 115 ? -9.081 0.589 24.504 1.00 97.69 115 CYS A N 1
ATOM 912 C CA . CYS A 1 115 ? -8.892 -0.460 23.511 1.00 97.69 115 CYS A CA 1
ATOM 913 C C . CYS A 1 115 ? -8.189 -1.662 24.146 1.00 97.69 115 CYS A C 1
ATOM 915 O O . CYS A 1 115 ? -7.300 -1.496 24.986 1.00 97.69 115 CYS A O 1
ATOM 917 N N . ARG A 1 116 ? -8.592 -2.873 23.755 1.00 95.62 116 ARG A N 1
ATOM 918 C CA . ARG A 1 116 ? -7.909 -4.127 24.089 1.00 95.62 116 ARG A CA 1
ATOM 919 C C . ARG A 1 116 ? -7.782 -5.007 22.853 1.00 95.62 116 ARG A C 1
ATOM 921 O O . ARG A 1 116 ? -8.781 -5.249 22.179 1.00 95.62 116 ARG A O 1
ATOM 928 N N . ASP A 1 117 ? -6.584 -5.516 22.593 1.00 93.12 117 ASP A N 1
ATOM 929 C CA . ASP A 1 117 ? -6.362 -6.469 21.507 1.00 93.12 117 ASP A CA 1
ATOM 930 C C . ASP A 1 117 ? -6.962 -7.833 21.876 1.00 93.12 117 ASP A C 1
ATOM 932 O O . ASP A 1 117 ? -6.782 -8.334 22.992 1.00 93.12 117 ASP A O 1
ATOM 936 N N . LEU A 1 118 ? -7.701 -8.440 20.947 1.00 91.62 118 LEU A N 1
ATOM 937 C CA . LEU A 1 118 ? -8.253 -9.778 21.127 1.00 91.62 118 LEU A CA 1
ATOM 938 C C . LEU A 1 118 ? -7.209 -10.830 20.744 1.00 91.62 118 LEU A C 1
ATOM 940 O O . LEU A 1 118 ? -6.525 -10.726 19.722 1.00 91.62 118 LEU A O 1
ATOM 944 N N . ALA A 1 119 ? -7.104 -11.878 21.563 1.00 87.81 119 ALA A N 1
ATOM 945 C CA . ALA A 1 119 ? -6.166 -12.967 21.322 1.00 87.81 119 ALA A CA 1
ATOM 946 C C . ALA A 1 119 ? -6.401 -13.620 19.948 1.00 87.81 119 ALA A C 1
ATOM 948 O O . ALA A 1 119 ? -7.538 -13.798 19.510 1.00 87.81 119 ALA A O 1
ATOM 949 N N . GLY A 1 120 ? -5.308 -13.990 19.277 1.00 78.00 120 GLY A N 1
ATOM 950 C CA . GLY A 1 120 ? -5.356 -14.643 17.966 1.00 78.00 120 GLY A CA 1
ATOM 951 C C . GLY A 1 120 ? -5.626 -13.705 16.785 1.00 78.00 120 GLY A C 1
ATOM 952 O O . GLY A 1 120 ? -5.980 -14.192 15.717 1.00 78.00 120 GLY A O 1
ATOM 953 N N . GLY A 1 121 ? -5.484 -12.384 16.953 1.00 73.25 121 GLY A N 1
ATOM 954 C CA . GLY A 1 121 ? -5.670 -11.426 15.856 1.00 73.25 121 GLY A CA 1
ATOM 955 C C . GLY A 1 121 ? -7.131 -11.268 15.428 1.00 73.25 121 GLY A C 1
ATOM 956 O O . GLY A 1 121 ? -7.407 -10.822 14.319 1.00 73.25 121 GLY A O 1
ATOM 957 N N . ALA A 1 122 ? -8.078 -11.616 16.304 1.00 81.88 122 ALA A N 1
ATOM 958 C CA . ALA A 1 122 ? -9.516 -11.517 16.044 1.00 81.88 122 ALA A CA 1
ATOM 959 C C . ALA A 1 122 ? -10.049 -10.064 16.014 1.00 81.88 122 ALA A C 1
ATOM 961 O O . ALA A 1 122 ? -11.259 -9.853 15.925 1.00 81.88 122 ALA A O 1
ATOM 962 N N . GLY A 1 123 ? -9.161 -9.069 16.097 1.00 87.50 123 GLY A N 1
ATOM 963 C CA . GLY A 1 123 ? -9.472 -7.643 16.110 1.00 87.50 123 GLY A CA 1
ATOM 964 C C . GLY A 1 123 ? -9.298 -7.016 17.491 1.00 87.50 123 GLY A C 1
ATOM 965 O O . GLY A 1 123 ? -8.519 -7.489 18.317 1.00 87.50 123 GLY A O 1
ATOM 966 N N . VAL A 1 124 ? -10.042 -5.940 17.735 1.00 94.38 124 VAL A N 1
ATOM 967 C CA . VAL A 1 124 ? -9.973 -5.148 18.968 1.00 94.38 124 VAL A CA 1
ATOM 968 C C . VAL A 1 124 ? -11.326 -5.094 19.668 1.00 94.38 124 VAL A C 1
ATOM 970 O O . VAL A 1 124 ? -12.383 -5.166 19.039 1.00 94.38 124 VAL A O 1
ATOM 973 N N . GLN A 1 125 ? -11.290 -4.936 20.986 1.00 95.81 125 GLN A N 1
ATOM 974 C CA . GLN A 1 125 ? -12.452 -4.668 21.818 1.00 95.81 125 GLN A CA 1
ATOM 975 C C . GLN A 1 125 ? -12.337 -3.276 22.438 1.00 95.81 125 GLN A C 1
ATOM 977 O O . GLN A 1 125 ? -11.408 -2.999 23.199 1.00 95.81 125 GLN A O 1
ATOM 982 N N . CYS A 1 126 ? -13.319 -2.424 22.151 1.00 97.44 126 CYS A N 1
ATOM 983 C CA . CYS A 1 126 ? -13.418 -1.104 22.755 1.00 97.44 126 CYS A CA 1
ATOM 984 C C . CYS A 1 126 ? -14.155 -1.144 24.099 1.00 97.44 126 CYS A C 1
ATOM 986 O O . CYS A 1 126 ? -15.032 -1.980 24.329 1.00 97.44 126 CYS A O 1
ATOM 988 N N . GLY A 1 127 ? -13.814 -0.211 24.982 1.00 96.75 127 GLY A N 1
ATOM 989 C CA . GLY A 1 127 ? -14.484 0.006 26.258 1.00 96.75 127 GLY A CA 1
ATOM 990 C C . GLY A 1 127 ? -14.544 1.487 26.615 1.00 96.75 127 GLY A C 1
ATOM 991 O O . GLY A 1 127 ? -13.794 2.297 26.069 1.00 96.75 127 GLY A O 1
ATOM 992 N N . CYS A 1 128 ? -15.428 1.827 27.549 1.00 97.44 128 CYS A N 1
ATOM 993 C CA . CYS A 1 128 ? -15.628 3.196 28.009 1.00 97.44 128 CYS A CA 1
ATOM 994 C C . CYS A 1 128 ? -15.350 3.324 29.513 1.00 97.44 128 CYS A C 1
ATOM 996 O O . CYS A 1 128 ? -15.424 2.346 30.257 1.00 97.44 128 CYS A O 1
ATOM 998 N N . ALA A 1 129 ? -15.027 4.540 29.939 1.00 96.19 129 ALA A N 1
ATOM 999 C CA . ALA A 1 129 ? -14.909 4.954 31.327 1.00 96.19 129 ALA A CA 1
ATOM 1000 C C . ALA A 1 129 ? -16.250 4.857 32.058 1.00 96.19 129 ALA A C 1
ATOM 1002 O O . ALA A 1 129 ? -17.322 4.906 31.447 1.00 96.19 129 ALA A O 1
ATOM 1003 N N . ASP A 1 130 ? -16.186 4.786 33.384 1.00 93.31 130 ASP A N 1
ATOM 1004 C CA . ASP A 1 130 ? -17.376 4.760 34.227 1.00 93.31 130 ASP A CA 1
ATOM 1005 C C . ASP A 1 130 ? -18.285 5.971 33.948 1.00 93.31 130 ASP A C 1
ATOM 1007 O O . ASP A 1 130 ? -17.835 7.113 33.820 1.00 93.31 130 ASP A O 1
ATOM 1011 N N . GLY A 1 131 ? -19.593 5.722 33.834 1.00 91.25 131 GLY A N 1
ATOM 1012 C CA . GLY A 1 131 ? -20.579 6.749 33.473 1.00 91.25 131 GLY A CA 1
ATOM 1013 C C . GLY A 1 131 ? -20.708 7.030 31.969 1.00 91.25 131 GLY A C 1
ATOM 1014 O O . GLY A 1 131 ? -21.436 7.951 31.589 1.00 91.25 131 GLY A O 1
ATOM 1015 N N . TYR A 1 132 ? -20.046 6.241 31.119 1.00 94.50 132 TYR A N 1
ATOM 1016 C CA . TYR A 1 132 ? -20.252 6.198 29.671 1.00 94.50 132 TYR A CA 1
ATOM 1017 C C . TYR A 1 132 ? -20.724 4.807 29.244 1.00 94.50 132 TYR A C 1
ATOM 1019 O O . TYR A 1 132 ? -20.401 3.805 29.881 1.00 94.50 132 TYR A O 1
ATOM 1027 N N . PHE A 1 133 ? -21.470 4.742 28.145 1.00 93.06 133 PHE A N 1
ATOM 1028 C CA . PHE A 1 133 ? -21.836 3.486 27.501 1.00 93.06 133 PHE A CA 1
ATOM 1029 C C . PHE A 1 133 ? -21.265 3.428 26.087 1.00 93.06 133 PHE A C 1
ATOM 1031 O O . PHE A 1 133 ? -21.179 4.448 25.402 1.00 93.06 133 PHE A O 1
ATOM 1038 N N . LEU A 1 134 ? -20.858 2.224 25.681 1.00 95.69 134 LEU A N 1
ATOM 1039 C CA . LEU A 1 134 ? -20.370 1.956 24.334 1.00 95.69 134 LEU A CA 1
ATOM 1040 C C . LEU A 1 134 ? -21.559 1.961 23.370 1.00 95.69 134 LEU A C 1
ATOM 1042 O O . LEU A 1 134 ? -22.557 1.276 23.606 1.00 95.69 134 LEU A O 1
ATOM 1046 N N . GLU A 1 135 ? -21.452 2.741 22.304 1.00 96.31 135 GLU A N 1
ATOM 1047 C CA . GLU A 1 135 ? -22.483 2.851 21.280 1.00 96.31 135 GLU A CA 1
ATOM 1048 C C . GLU A 1 135 ? -22.553 1.594 20.393 1.00 96.31 135 GLU A C 1
ATOM 1050 O O . GLU A 1 135 ? -21.722 0.683 20.456 1.00 96.31 135 GLU A O 1
ATOM 1055 N N . SER A 1 136 ? -23.582 1.523 19.544 1.00 95.62 136 SER A N 1
ATOM 1056 C CA . SER A 1 136 ? -23.825 0.378 18.655 1.00 95.62 136 SER A CA 1
ATOM 1057 C C . SER A 1 136 ? -22.745 0.181 17.588 1.00 95.62 136 SER A C 1
ATOM 1059 O O . SER A 1 136 ? -22.604 -0.920 17.057 1.00 95.62 136 SER A O 1
ATOM 1061 N N . ASP A 1 137 ? -21.976 1.227 17.279 1.00 95.12 137 ASP A N 1
ATOM 1062 C CA . ASP A 1 137 ? -20.807 1.143 16.397 1.00 95.12 137 ASP A CA 1
ATOM 1063 C C . ASP A 1 137 ? -19.637 0.364 17.032 1.00 95.12 137 ASP A C 1
ATOM 1065 O O . ASP A 1 137 ? -18.693 -0.009 16.334 1.00 95.12 137 ASP A O 1
ATOM 1069 N N . ARG A 1 138 ? -19.732 0.062 18.339 1.00 95.00 138 ARG A N 1
ATOM 1070 C CA . ARG A 1 138 ? -18.714 -0.600 19.164 1.00 95.00 138 ARG A CA 1
ATOM 1071 C C . ARG A 1 138 ? -17.389 0.160 19.220 1.00 95.00 138 ARG A C 1
ATOM 1073 O O . ARG A 1 138 ? -16.359 -0.451 19.481 1.00 95.00 138 ARG A O 1
ATOM 1080 N N . GLN A 1 139 ? -17.418 1.470 18.999 1.00 95.88 139 GLN A N 1
ATOM 1081 C CA . GLN A 1 139 ? -16.241 2.340 18.966 1.00 95.88 139 GLN A CA 1
ATOM 1082 C C . GLN A 1 139 ? -16.456 3.610 19.790 1.00 95.88 139 GLN A C 1
ATOM 1084 O O . GLN A 1 139 ? -15.562 4.003 20.547 1.00 95.88 139 GLN A O 1
ATOM 1089 N N . SER A 1 140 ? -17.633 4.226 19.679 1.00 96.88 140 SER A N 1
ATOM 1090 C CA . SER A 1 140 ? -17.966 5.503 20.306 1.00 96.88 140 SER A CA 1
ATOM 1091 C C . SER A 1 140 ? -18.493 5.329 21.729 1.00 96.88 140 SER A C 1
ATOM 1093 O O . SER A 1 140 ? -19.113 4.323 22.069 1.00 96.88 140 SER A O 1
ATOM 1095 N N . CYS A 1 141 ? -18.239 6.324 22.578 1.00 96.69 141 CYS A N 1
ATOM 1096 C CA . CYS A 1 141 ? -18.668 6.348 23.972 1.00 96.69 141 CYS A CA 1
ATOM 1097 C C . CYS A 1 141 ? -19.525 7.587 24.239 1.00 96.69 141 CYS A C 1
ATOM 1099 O O . CYS A 1 141 ? -19.026 8.715 24.241 1.00 96.69 141 CYS A O 1
ATOM 1101 N N . SER A 1 142 ? -20.793 7.379 24.573 1.00 94.81 142 SER A N 1
ATOM 1102 C CA . SER A 1 142 ? -21.713 8.446 24.967 1.00 94.81 142 SER A CA 1
ATOM 1103 C C . SER A 1 142 ? -21.917 8.464 26.475 1.00 94.81 142 SER A C 1
ATOM 1105 O O . SER A 1 142 ? -22.009 7.424 27.131 1.00 94.81 142 SER A O 1
ATOM 1107 N N . LYS A 1 143 ? -21.988 9.666 27.052 1.00 92.06 143 LYS A N 1
ATOM 1108 C CA . LYS A 1 143 ? -22.219 9.830 28.488 1.00 92.06 143 LYS A CA 1
ATOM 1109 C C . LYS A 1 143 ? -23.616 9.328 28.831 1.00 92.06 143 LYS A C 1
ATOM 1111 O O . LYS A 1 143 ? -24.585 9.680 28.157 1.00 92.06 143 LYS A O 1
ATOM 1116 N N . THR A 1 144 ? -23.738 8.581 29.921 1.00 77.44 144 THR A N 1
ATOM 1117 C CA . THR A 1 144 ? -25.041 8.301 30.518 1.00 77.44 144 THR A CA 1
ATOM 1118 C C . THR A 1 144 ? -25.671 9.646 30.854 1.00 77.44 144 THR A C 1
ATOM 1120 O O . THR A 1 144 ? -25.129 10.402 31.662 1.00 77.44 144 THR A O 1
ATOM 1123 N N . GLY A 1 145 ? -26.755 10.002 30.161 1.00 63.97 145 GLY A N 1
ATOM 1124 C CA . GLY A 1 145 ? -27.395 11.299 30.318 1.00 63.97 145 GLY A CA 1
ATOM 1125 C C . GLY A 1 145 ? -27.704 11.540 31.789 1.00 63.97 145 GLY A C 1
ATOM 1126 O O . GLY A 1 145 ? -28.615 10.930 32.342 1.00 63.97 145 GLY A O 1
ATOM 1127 N N . ASN A 1 146 ? -26.956 12.441 32.425 1.00 57.50 146 ASN A N 1
ATOM 1128 C CA . ASN A 1 146 ? -27.293 12.918 33.752 1.00 57.50 146 ASN A CA 1
ATOM 1129 C C . ASN A 1 146 ? -28.466 13.892 33.593 1.00 57.50 146 ASN A C 1
ATOM 1131 O O . ASN A 1 14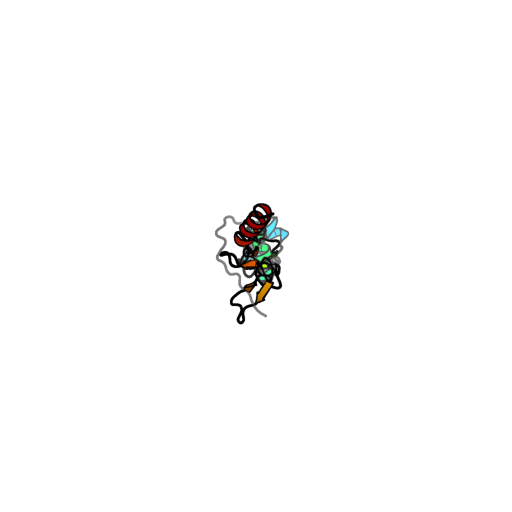6 ? -28.316 15.105 33.661 1.00 57.50 146 ASN A O 1
ATOM 1135 N N . THR A 1 147 ? -29.653 13.347 33.343 1.00 51.97 147 THR A N 1
ATOM 1136 C CA . THR A 1 147 ? -30.867 13.950 33.876 1.00 51.97 147 THR A CA 1
ATOM 1137 C C . THR A 1 147 ? -31.442 12.947 34.859 1.00 51.97 147 THR A C 1
ATOM 1139 O O . THR A 1 147 ? -32.209 12.063 34.480 1.00 51.97 147 THR A O 1
ATOM 1142 N N . PRO A 1 148 ? -31.095 13.042 36.150 1.00 46.44 148 PRO A N 1
ATOM 1143 C CA . PRO A 1 148 ? -31.987 12.508 37.155 1.00 46.44 148 PRO A CA 1
ATOM 1144 C C . PRO A 1 148 ? -33.319 13.266 37.034 1.00 46.44 148 PRO A C 1
ATOM 1146 O O . PRO A 1 148 ? -33.526 14.308 37.656 1.00 46.44 148 PRO A O 1
ATOM 1149 N N . ARG A 1 149 ? -34.256 12.728 36.237 1.00 55.94 149 ARG A N 1
ATOM 1150 C CA . ARG A 1 149 ? -35.675 13.129 36.265 1.00 55.94 149 ARG A CA 1
ATOM 1151 C C . ARG A 1 149 ? -36.250 13.003 37.682 1.00 55.94 149 ARG A C 1
ATOM 1153 O O . ARG A 1 149 ? -37.231 13.657 37.998 1.00 55.94 149 ARG A O 1
ATOM 1160 N N . THR A 1 150 ? -35.610 12.224 38.552 1.00 51.34 150 THR A N 1
ATOM 1161 C CA . THR A 1 150 ? -35.924 12.101 39.977 1.00 51.34 150 THR A CA 1
ATOM 1162 C C . THR A 1 150 ? -35.415 13.274 40.825 1.00 51.34 150 THR A C 1
ATOM 1164 O O . THR A 1 150 ? -36.117 13.681 41.744 1.00 51.34 150 THR A O 1
ATOM 1167 N N . HIS A 1 151 ? -34.265 13.888 40.512 1.00 54.94 151 HIS A N 1
ATOM 1168 C CA . HIS A 1 151 ? -33.757 15.042 41.277 1.00 54.94 151 HIS A CA 1
ATOM 1169 C C . HIS A 1 151 ? -34.437 16.359 40.904 1.00 54.94 151 HIS A C 1
ATOM 1171 O O . HIS A 1 151 ? -34.634 17.189 41.783 1.00 54.94 151 HIS A O 1
ATOM 1177 N N . ILE A 1 152 ? -34.840 16.559 39.644 1.00 55.12 152 ILE A N 1
ATOM 1178 C CA . ILE A 1 152 ? -35.592 17.770 39.265 1.00 55.12 152 ILE A CA 1
ATOM 1179 C C . ILE A 1 152 ? -36.961 17.783 39.966 1.00 55.12 152 ILE A C 1
ATOM 1181 O O . ILE A 1 152 ? -37.378 18.820 40.474 1.00 55.12 152 ILE A O 1
ATOM 1185 N N . VAL A 1 153 ? -37.620 16.622 40.080 1.00 55.78 153 VAL A N 1
ATOM 1186 C CA . VAL A 1 153 ? -38.893 16.490 40.811 1.00 55.78 153 VAL A CA 1
ATOM 1187 C C . VAL A 1 153 ? -38.696 16.705 42.318 1.00 55.78 153 VAL A C 1
ATOM 1189 O O . VAL A 1 153 ? -39.476 17.429 42.927 1.00 55.78 153 VAL A O 1
ATOM 1192 N N . LEU A 1 154 ? -37.629 16.160 42.919 1.00 55.94 154 LEU A N 1
ATOM 1193 C CA . LEU A 1 154 ? -37.316 16.351 44.346 1.00 55.94 154 LEU A CA 1
ATOM 1194 C C . LEU A 1 154 ? -36.984 17.807 44.710 1.00 55.94 154 LEU A C 1
ATOM 1196 O O . LEU A 1 154 ? -37.437 18.289 45.748 1.00 55.94 154 LEU A O 1
ATOM 1200 N N . VAL A 1 155 ? -36.234 18.513 43.857 1.00 58.22 155 VAL A N 1
ATOM 1201 C CA . VAL A 1 155 ? -35.881 19.926 44.076 1.00 58.22 155 VAL A CA 1
ATOM 1202 C C . VAL A 1 155 ? -37.108 20.827 43.905 1.00 58.22 155 VAL A C 1
ATOM 1204 O O . VAL A 1 155 ? -37.309 21.728 44.713 1.00 58.22 155 VAL A O 1
ATOM 1207 N N . LEU A 1 156 ? -37.984 20.547 42.932 1.00 58.06 156 LEU A N 1
ATOM 1208 C CA . LEU A 1 156 ? -39.254 21.270 42.780 1.00 58.06 156 LEU A CA 1
ATOM 1209 C C . LEU A 1 156 ? -40.211 21.029 43.961 1.00 58.06 156 LEU A C 1
ATOM 1211 O O . LEU A 1 156 ? -40.848 21.971 44.417 1.00 58.06 156 LEU A O 1
ATOM 1215 N N . LEU A 1 157 ? -40.274 19.810 44.510 1.00 56.31 157 LEU A N 1
ATOM 1216 C CA . LEU A 1 157 ? -41.082 19.516 45.703 1.00 56.31 157 LEU A CA 1
ATOM 1217 C C . LEU A 1 157 ? -40.562 20.213 46.970 1.00 56.31 157 LEU A C 1
ATOM 1219 O O . LEU A 1 157 ? -41.372 20.632 47.789 1.00 56.31 157 LEU A O 1
ATOM 1223 N N . HIS A 1 158 ? -39.244 20.377 47.133 1.00 60.59 158 HIS A N 1
ATOM 1224 C CA . HIS A 1 158 ? -38.677 21.110 48.276 1.00 60.59 158 HIS A CA 1
ATOM 1225 C C . HIS A 1 158 ? -38.917 22.625 48.203 1.00 60.59 158 HIS A C 1
ATOM 1227 O O . HIS A 1 158 ? -39.066 23.253 49.244 1.00 60.59 158 HIS A O 1
ATOM 1233 N N . ILE A 1 159 ? -38.997 23.204 47.001 1.00 64.62 159 ILE A N 1
ATOM 1234 C CA . ILE A 1 159 ? -39.276 24.639 46.801 1.00 64.62 159 ILE A CA 1
ATOM 1235 C C . ILE A 1 159 ? -40.770 24.966 46.989 1.00 64.62 159 ILE A C 1
ATOM 1237 O O . ILE A 1 159 ? -41.109 26.095 47.310 1.00 64.62 159 ILE A O 1
ATOM 1241 N N . ILE A 1 160 ? -41.672 23.995 46.802 1.00 68.88 160 ILE A N 1
ATOM 1242 C CA . ILE A 1 160 ? -43.126 24.181 46.987 1.00 68.88 160 ILE A CA 1
ATOM 1243 C C . ILE A 1 160 ? -43.560 23.921 48.450 1.00 68.88 160 ILE A C 1
ATOM 1245 O O . ILE A 1 160 ? -44.651 24.323 48.848 1.00 68.88 160 ILE A O 1
ATOM 1249 N N . LEU A 1 161 ? -42.722 23.255 49.257 1.00 65.69 161 LEU A N 1
ATOM 1250 C CA . LEU A 1 161 ? -42.989 22.904 50.665 1.00 65.69 161 LEU A CA 1
ATOM 1251 C C . LEU A 1 161 ? -42.237 23.780 51.695 1.00 65.69 161 LEU A C 1
ATOM 1253 O O . LEU A 1 161 ? -42.254 23.451 52.883 1.00 65.69 161 LEU A O 1
ATOM 1257 N N . GLN A 1 162 ? -41.597 24.872 51.266 1.00 62.12 162 GLN A N 1
ATOM 1258 C CA . GLN A 1 162 ? -41.013 25.924 52.119 1.00 62.12 162 GLN A CA 1
ATOM 1259 C C . GLN A 1 162 ? -41.670 27.266 51.806 1.00 62.12 162 GLN A C 1
ATOM 1261 O O . GLN A 1 162 ? -41.864 28.045 52.765 1.00 62.12 162 GLN A O 1
#

InterPro domains:
  IPR000294 Gamma-carboxyglutamic acid-rich (GLA) domain [PF00594] (21-61)
  IPR000294 Gamma-carboxyglutamic acid-rich (GLA) domain [PR00001] (20-33)
  IPR000294 Gamma-carboxyglutamic acid-rich (GLA) domain [PR00001] (34-47)
  IPR000294 Gamma-carboxyglutamic acid-rich (GLA) domain [PR00001] (48-62)
  IPR000294 Gamma-carboxyglutamic acid-rich (GLA) domain [PS00011] (32-57)
  IPR000294 Gamma-carboxyglutamic acid-rich (GLA) domain [PS50998] (16-62)
  IPR000294 Gamma-carboxyglutamic acid-rich (GLA) domain [SM00069] (13-61)
  IPR000742 EGF-like domain [PF00008] (66-95)
  IPR000742 EGF-like domain [PS00022] (86-97)
  IPR000742 EGF-like domain [PS50026] (62-98)
  IPR000742 EGF-like domain [SM00181] (65-98)
  IPR000742 EGF-like domain [SM00181] (103-142)
  IPR001881 EGF-like calcium-binding domain [SM00179] (62-98)
  IPR017857 Coagulation factor-like, Gla domain superfamily [G3DSA:4.10.740.10] (16-56)
  IPR035972 Gamma-carboxyglutamic acid-rich (GLA) domain superfamily [SSF57630] (17-77)
  IPR050442 Peptidase S1 family, coagulation factors [PTHR24278] (15-147)

Organism: NCBI:txid303518

Sequence (162 aa):
VFQFFCPPLSVLGSVANSHFLEEMLPGNLERECYEERCSLEEATEIFQTQEKTMEFWYRYTNLNPCGTNPCLNGGMCTLDRGDFTCLCPPQYQGKICNTVVLECHYRNGGCMQYCRDLAGGAGVQCGCADGYFLESDRQSCSKTGNTPRTHIVLVLLHIILQ

Foldseek 3Di:
DDDDDDDDDDPPDDDDDDPPVVVVDQQDCCVAVVVHNHDLVSLCSVQVDPVNSVVVVCVSVVVVPPPVHQAPPPWDWDDDPHRIATDEDPQADDRRRPHGDQDCVHCNSLAPDHWDQDPPRPGIQHDDDPQWDQDPVRHDTDGNDPPPPVVVVVVVVVVVVD

pLDDT: mean 80.08, std 19.04, range [28.53, 97.69]

Secondary structure (DSSP, 8-state):
-------S----S---SSHHHHTTSPP-HIIIIIIS---HHHHHHHH-SHHHHHHHHHHHTT--TTTT----TTPEEEEETTEEEEE--TTEESTTS-EEP-BTTBGGGG-SSEEEEPGGG--EEEE--TTEEE-TTSS-EEE-----HHHHHHHHHHHH--

Radius of gyration: 33.74 Å; chains: 1; bounding box: 76×49×99 Å